Protein AF-A0A0F9QMD3-F1 (afdb_monomer_lite)

Organism: NCBI:txid412755

Secondary structure (DSSP, 8-state):
-----SSSPPPTTSBPTTSSSSBGGGTTT-HHHHHHHHHHHHHHHHHHHHHHHHHTTSS-HHHHHHHHTT--GGGSPPPPPHHHHHHHHHHTT--B-TTS-B--TT--B-TTT--B-

Sequence (117 aa):
MGIKFKGPEPGRNELCPCNSGLKFKWCHGDPGKAAACDRVAFEHMSILIAREQHKRKILSDAQFKTFMAKYKPDAVPESVTGRDVSEILDNAGLKRCACGTPIPDGVEVCIKCKRGK

Radius of gyration: 19.76 Å; chains: 1; bounding box: 38×29×52 Å

InterPro domains:
  IPR004027 SEC-C motif [PF02810] (12-29)

Structure (mmCIF, N/CA/C/O backbone):
data_AF-A0A0F9QMD3-F1
#
_entry.id   AF-A0A0F9QMD3-F1
#
loop_
_atom_site.group_PDB
_atom_site.id
_atom_site.type_symbol
_atom_site.label_atom_id
_atom_site.label_alt_id
_atom_site.label_comp_id
_atom_site.label_asym_id
_atom_site.label_entity_id
_atom_site.label_seq_id
_atom_site.pdbx_PDB_ins_code
_atom_site.Cartn_x
_atom_site.Cartn_y
_atom_site.Cartn_z
_atom_site.occupancy
_atom_site.B_iso_or_equiv
_atom_site.auth_seq_id
_atom_site.auth_comp_id
_atom_site.auth_asym_id
_atom_site.auth_atom_id
_atom_site.pdbx_PDB_model_num
ATOM 1 N N . MET A 1 1 ? 7.156 1.427 7.786 1.00 41.66 1 MET A N 1
ATOM 2 C CA . MET A 1 1 ? 7.736 0.050 7.796 1.00 41.66 1 MET A CA 1
ATOM 3 C C . MET A 1 1 ? 7.570 -0.517 6.389 1.00 41.66 1 MET A C 1
ATOM 5 O O . MET A 1 1 ? 6.446 -0.774 5.987 1.00 41.66 1 MET A O 1
ATOM 9 N N . GLY A 1 2 ? 8.647 -0.622 5.604 1.00 53.97 2 GLY A N 1
ATOM 10 C CA . GLY A 1 2 ? 8.565 -1.013 4.188 1.00 53.97 2 GLY A CA 1
ATOM 11 C C . GLY A 1 2 ? 8.259 -2.499 3.968 1.00 53.97 2 GLY A C 1
ATOM 12 O O . GLY A 1 2 ? 8.491 -3.331 4.847 1.00 53.97 2 GLY A O 1
ATOM 13 N N . ILE A 1 3 ? 7.759 -2.833 2.776 1.00 57.88 3 ILE A N 1
ATOM 14 C CA . ILE A 1 3 ? 7.577 -4.220 2.328 1.00 57.88 3 ILE A CA 1
ATOM 15 C C . ILE A 1 3 ? 8.952 -4.900 2.305 1.00 57.88 3 ILE A C 1
ATOM 17 O O . ILE A 1 3 ? 9.803 -4.564 1.484 1.00 57.88 3 ILE A O 1
ATOM 21 N N . LYS A 1 4 ? 9.177 -5.847 3.223 1.00 59.72 4 LYS A N 1
ATOM 22 C CA . LYS A 1 4 ? 10.402 -6.653 3.249 1.00 59.72 4 LYS A CA 1
ATOM 23 C C . LYS A 1 4 ? 10.321 -7.717 2.161 1.00 59.72 4 LYS A C 1
ATOM 25 O O . LYS A 1 4 ? 9.496 -8.629 2.236 1.00 59.72 4 LYS A O 1
ATOM 30 N N . PHE A 1 5 ? 11.177 -7.610 1.153 1.00 66.50 5 PHE A N 1
ATOM 31 C CA . PHE A 1 5 ? 11.292 -8.640 0.127 1.00 66.50 5 PHE A CA 1
ATOM 32 C C . PHE A 1 5 ? 11.989 -9.879 0.692 1.00 66.50 5 PHE A C 1
ATOM 34 O O . PHE A 1 5 ? 12.903 -9.780 1.507 1.00 66.50 5 PHE A O 1
ATOM 41 N N . LYS A 1 6 ? 11.551 -11.068 0.266 1.00 62.62 6 LYS A N 1
ATOM 42 C CA . LYS A 1 6 ? 12.264 -12.315 0.567 1.00 62.62 6 LYS A CA 1
ATOM 43 C C . LYS A 1 6 ? 13.548 -12.352 -0.274 1.00 62.62 6 LYS A C 1
ATOM 45 O O . LYS A 1 6 ? 13.489 -12.738 -1.437 1.00 62.62 6 LYS A O 1
ATOM 50 N N . GLY A 1 7 ? 14.674 -11.927 0.298 1.00 67.94 7 GLY A N 1
ATOM 51 C CA . GLY A 1 7 ? 15.990 -11.920 -0.355 1.00 67.94 7 GLY A CA 1
ATOM 52 C C . GLY A 1 7 ? 16.798 -10.647 -0.066 1.00 67.94 7 GLY A C 1
ATOM 53 O O . GLY A 1 7 ? 16.329 -9.803 0.698 1.00 67.94 7 GLY A O 1
ATOM 54 N N . PRO A 1 8 ? 18.005 -10.502 -0.649 1.00 71.94 8 PRO A N 1
ATOM 55 C CA . PRO A 1 8 ? 18.757 -9.253 -0.577 1.00 71.94 8 PRO A CA 1
ATOM 56 C C . PRO A 1 8 ? 17.930 -8.100 -1.159 1.00 71.94 8 PRO A C 1
ATOM 58 O O . PRO A 1 8 ? 17.214 -8.277 -2.149 1.00 71.94 8 PRO A O 1
ATOM 61 N N . GLU A 1 9 ? 18.008 -6.927 -0.528 1.00 75.56 9 GLU A N 1
ATOM 62 C CA . GLU A 1 9 ? 17.324 -5.738 -1.030 1.00 75.56 9 GLU A CA 1
ATOM 63 C C . GLU A 1 9 ? 17.863 -5.385 -2.426 1.00 75.56 9 GLU A C 1
ATOM 65 O O . GLU A 1 9 ? 19.082 -5.347 -2.617 1.00 75.56 9 GLU A O 1
ATOM 70 N N . PRO A 1 10 ? 16.984 -5.157 -3.417 1.00 85.50 10 PRO A N 1
ATOM 71 C CA . PRO A 1 10 ? 17.412 -4.815 -4.766 1.00 85.50 10 PRO A CA 1
ATOM 72 C C . PRO A 1 10 ? 18.168 -3.485 -4.763 1.00 85.50 10 PRO A C 1
ATOM 74 O O . PRO A 1 10 ? 17.813 -2.540 -4.052 1.00 85.50 10 PRO A O 1
ATOM 77 N N . GLY A 1 11 ? 19.173 -3.374 -5.628 1.00 88.56 11 GLY A N 1
ATOM 78 C CA . GLY A 1 11 ? 19.858 -2.108 -5.856 1.00 88.56 11 GLY A CA 1
ATOM 79 C C . GLY A 1 11 ? 18.887 -1.022 -6.341 1.00 88.56 11 GLY A C 1
ATOM 80 O O . GLY A 1 11 ? 17.909 -1.287 -7.040 1.00 88.56 11 GLY A O 1
ATOM 81 N N . ARG A 1 12 ? 19.174 0.251 -6.036 1.00 91.12 12 ARG A N 1
ATOM 82 C CA . ARG A 1 12 ? 18.289 1.396 -6.352 1.00 91.12 12 ARG A CA 1
ATOM 83 C C . ARG A 1 12 ? 17.835 1.458 -7.824 1.00 91.12 12 ARG A C 1
ATOM 85 O O . ARG A 1 12 ? 16.711 1.877 -8.113 1.00 91.12 12 ARG A O 1
ATOM 92 N N . ASN A 1 13 ? 18.714 1.086 -8.755 1.00 90.31 13 ASN A N 1
ATOM 93 C CA . ASN A 1 13 ? 18.448 1.097 -10.198 1.00 90.31 13 ASN A CA 1
ATOM 94 C C . ASN A 1 13 ? 18.011 -0.264 -10.763 1.00 90.31 13 ASN A C 1
ATOM 96 O O . ASN A 1 13 ? 17.711 -0.337 -11.955 1.00 90.31 13 ASN A O 1
ATOM 100 N N . GLU A 1 14 ? 17.966 -1.308 -9.940 1.00 86.75 14 GLU A N 1
ATOM 101 C CA . GLU A 1 14 ? 17.506 -2.634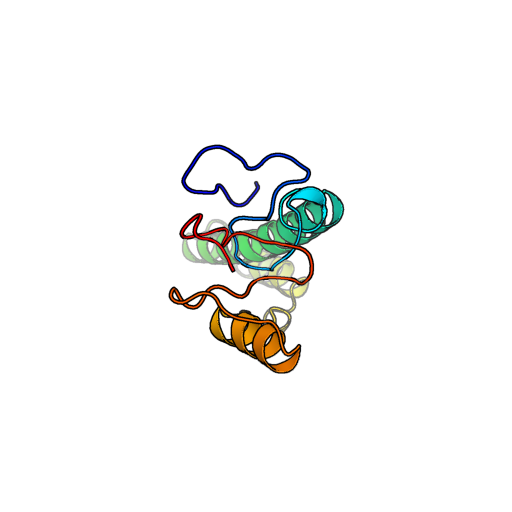 -10.339 1.00 86.75 14 GLU A CA 1
ATOM 102 C C . GLU A 1 14 ? 15.981 -2.674 -10.419 1.00 86.75 14 GLU A C 1
ATOM 104 O O . GLU A 1 14 ? 15.284 -1.814 -9.871 1.00 86.75 14 GLU A O 1
ATOM 109 N N . LEU A 1 15 ? 15.446 -3.667 -11.127 1.00 86.19 15 LEU A N 1
ATOM 110 C CA . LEU A 1 15 ? 14.004 -3.874 -11.193 1.00 86.19 15 LEU A CA 1
ATOM 111 C C . LEU A 1 15 ? 13.449 -4.250 -9.819 1.00 86.19 15 LEU A C 1
ATOM 113 O O . LEU A 1 15 ? 14.056 -5.004 -9.060 1.00 86.19 15 LEU A O 1
ATOM 117 N N . CYS A 1 16 ? 12.265 -3.732 -9.509 1.00 86.44 16 CYS A N 1
ATOM 118 C CA . CYS A 1 16 ? 11.601 -4.021 -8.257 1.00 86.44 16 CYS A CA 1
ATOM 119 C C . CYS A 1 16 ? 11.047 -5.461 -8.262 1.00 86.44 16 CYS A C 1
ATOM 121 O O . CYS A 1 16 ? 10.328 -5.840 -9.192 1.00 86.44 16 CYS A O 1
ATOM 123 N N . PRO A 1 17 ? 11.305 -6.259 -7.211 1.00 84.69 17 PRO A N 1
ATOM 124 C CA . PRO A 1 17 ? 10.863 -7.655 -7.120 1.00 84.69 17 PRO A CA 1
ATOM 125 C C . PRO A 1 17 ? 9.343 -7.840 -6.981 1.00 84.69 17 PRO A C 1
ATOM 127 O O . PRO A 1 17 ? 8.865 -8.970 -7.026 1.00 84.69 17 PRO A O 1
ATOM 130 N N . CYS A 1 18 ? 8.560 -6.763 -6.860 1.00 80.50 18 CYS A N 1
ATOM 131 C CA . CYS A 1 18 ? 7.096 -6.834 -6.862 1.00 80.50 18 CYS A CA 1
ATOM 132 C C . CYS A 1 18 ? 6.476 -7.048 -8.258 1.00 80.50 18 CYS A C 1
ATOM 134 O O . CYS A 1 18 ? 5.255 -7.068 -8.372 1.00 80.50 18 CYS A O 1
ATOM 136 N N . ASN A 1 19 ? 7.291 -7.195 -9.312 1.00 75.00 19 ASN A N 1
ATOM 137 C CA . ASN A 1 19 ? 6.861 -7.380 -10.707 1.00 75.00 19 ASN A CA 1
ATOM 138 C C . ASN A 1 19 ? 6.051 -6.215 -11.301 1.00 75.00 19 ASN A C 1
ATOM 140 O O . ASN A 1 19 ? 5.358 -6.397 -12.296 1.00 75.00 19 ASN A O 1
ATOM 144 N N . SER A 1 20 ? 6.186 -5.005 -10.757 1.00 82.25 20 SER A N 1
ATOM 145 C CA . SER A 1 20 ? 5.584 -3.795 -11.340 1.00 82.25 20 SER A CA 1
ATOM 146 C C . SER A 1 20 ? 6.216 -3.366 -12.670 1.00 82.25 20 SER A C 1
ATOM 148 O O . SER A 1 20 ? 5.744 -2.422 -13.291 1.00 82.25 20 SER A O 1
ATOM 150 N N . GLY A 1 21 ? 7.335 -3.981 -13.072 1.00 80.62 21 GLY A N 1
ATOM 151 C CA . GLY A 1 21 ? 8.144 -3.541 -14.213 1.00 80.62 21 GLY A CA 1
ATOM 152 C C . GLY A 1 21 ? 8.962 -2.267 -13.950 1.00 80.62 21 GLY A C 1
ATOM 153 O O . GLY A 1 21 ? 9.735 -1.846 -14.806 1.00 80.62 21 GLY A O 1
ATOM 154 N N . LEU A 1 22 ? 8.846 -1.661 -12.764 1.00 86.06 22 LEU A N 1
ATOM 155 C CA . LEU A 1 22 ? 9.543 -0.427 -12.403 1.00 86.06 22 LEU A CA 1
ATOM 156 C C . LEU A 1 22 ? 10.896 -0.703 -11.738 1.00 86.06 22 LEU A C 1
ATOM 158 O O . LEU A 1 22 ? 11.076 -1.709 -11.049 1.00 86.06 22 LEU A O 1
ATOM 162 N N . LYS A 1 23 ? 11.837 0.242 -11.864 1.00 88.56 23 LYS A N 1
ATOM 163 C CA . LYS A 1 23 ? 13.054 0.256 -11.031 1.00 88.56 23 LYS A CA 1
ATOM 164 C C . LYS A 1 23 ? 12.689 0.470 -9.562 1.00 88.56 23 LYS A C 1
ATOM 166 O O . LYS A 1 23 ? 11.727 1.180 -9.267 1.00 88.56 23 LYS A O 1
ATOM 171 N N . PHE A 1 24 ? 13.486 -0.077 -8.646 1.00 89.88 24 PHE A N 1
ATOM 172 C CA . PHE A 1 24 ? 13.231 -0.019 -7.207 1.00 89.88 24 PHE A CA 1
ATOM 173 C C . PHE A 1 24 ? 12.987 1.411 -6.711 1.00 89.88 24 PHE A C 1
ATOM 175 O O . PHE A 1 24 ? 11.979 1.656 -6.051 1.00 89.88 24 PHE A O 1
ATOM 182 N N . LYS A 1 25 ? 13.814 2.375 -7.135 1.00 91.25 25 LYS A N 1
ATOM 183 C CA . LYS A 1 25 ? 13.669 3.804 -6.790 1.00 91.25 25 LYS A CA 1
ATOM 184 C C . LYS A 1 25 ? 12.351 4.467 -7.193 1.00 91.25 25 LYS A C 1
ATOM 186 O O . LYS A 1 25 ? 12.035 5.515 -6.657 1.00 91.25 25 LYS A O 1
ATOM 191 N N . TRP A 1 26 ? 11.634 3.897 -8.159 1.00 91.62 26 TRP A N 1
ATOM 192 C CA . TRP A 1 26 ? 10.341 4.395 -8.638 1.00 91.62 26 TRP A CA 1
ATOM 193 C C . TRP A 1 26 ? 9.174 3.552 -8.116 1.00 91.62 26 TRP A C 1
ATOM 195 O O . TRP A 1 26 ? 8.030 3.739 -8.527 1.00 91.62 26 TRP A O 1
ATOM 205 N N . CYS A 1 27 ? 9.453 2.580 -7.251 1.00 90.62 27 CYS A N 1
ATOM 206 C CA . CYS A 1 27 ? 8.485 1.640 -6.714 1.00 90.62 27 CYS A CA 1
ATOM 207 C C . CYS A 1 27 ? 8.611 1.611 -5.186 1.00 90.62 27 CYS A C 1
ATOM 209 O O . CYS A 1 27 ? 8.366 2.624 -4.544 1.00 90.62 27 CYS A O 1
ATOM 211 N N . HIS A 1 28 ? 9.011 0.488 -4.597 1.00 88.94 28 HIS A N 1
ATOM 212 C CA . HIS A 1 28 ? 9.115 0.336 -3.144 1.00 88.94 28 HIS A CA 1
ATOM 213 C C . HIS A 1 28 ? 10.288 1.094 -2.503 1.00 88.94 28 HIS A C 1
ATOM 215 O O . HIS A 1 28 ? 10.313 1.246 -1.287 1.00 88.94 28 HIS A O 1
ATOM 221 N N . GLY A 1 29 ? 11.240 1.575 -3.303 1.00 89.38 29 GLY A N 1
ATOM 222 C CA . GLY A 1 29 ? 12.320 2.461 -2.867 1.00 89.38 29 GLY A CA 1
ATOM 223 C C . GLY A 1 29 ? 12.003 3.950 -3.029 1.00 89.38 29 GLY A C 1
ATOM 224 O O . GLY A 1 29 ? 12.906 4.770 -2.881 1.00 89.38 29 GLY A O 1
ATOM 225 N N . ASP A 1 30 ? 10.767 4.307 -3.392 1.00 92.94 30 ASP A N 1
ATOM 226 C CA . ASP A 1 30 ? 10.320 5.697 -3.488 1.00 92.94 30 ASP A CA 1
ATOM 227 C C . ASP A 1 30 ? 9.868 6.205 -2.100 1.00 92.94 30 ASP A C 1
ATOM 229 O O . ASP A 1 30 ? 8.925 5.651 -1.523 1.00 92.94 30 ASP A O 1
ATOM 233 N N . PRO A 1 31 ? 10.506 7.253 -1.545 1.00 90.56 31 PRO A N 1
ATOM 234 C CA . PRO A 1 31 ? 10.189 7.739 -0.203 1.00 90.56 31 PRO A CA 1
ATOM 235 C C . PRO A 1 31 ? 8.806 8.397 -0.110 1.00 90.56 31 PRO A C 1
ATOM 237 O O . PRO A 1 31 ? 8.163 8.313 0.935 1.00 90.56 31 PRO A O 1
ATOM 240 N N . GLY A 1 32 ? 8.315 9.017 -1.188 1.00 91.12 32 GLY A N 1
ATOM 241 C CA . GLY A 1 32 ? 6.982 9.617 -1.222 1.00 91.12 32 GLY A CA 1
ATOM 242 C C . GLY A 1 32 ? 5.891 8.550 -1.175 1.00 91.12 32 GLY A C 1
ATOM 243 O O . GLY A 1 32 ? 4.935 8.667 -0.406 1.00 91.12 32 GLY A O 1
ATOM 244 N N . LYS A 1 33 ? 6.067 7.458 -1.931 1.00 90.06 33 LYS A N 1
ATOM 245 C CA . LYS A 1 33 ? 5.165 6.295 -1.875 1.00 90.06 33 LYS A CA 1
ATOM 246 C C . LYS A 1 33 ? 5.226 5.605 -0.517 1.00 90.06 33 LYS A C 1
ATOM 248 O O . LYS A 1 33 ? 4.178 5.269 0.026 1.00 90.06 33 LYS A O 1
ATOM 253 N N . ALA A 1 34 ? 6.420 5.446 0.056 1.00 87.06 34 ALA A N 1
ATOM 254 C CA . ALA A 1 34 ? 6.582 4.876 1.391 1.00 87.06 34 ALA A CA 1
ATOM 255 C C . ALA A 1 34 ? 5.818 5.687 2.452 1.00 87.06 34 ALA A C 1
ATOM 257 O O . ALA A 1 34 ? 5.045 5.112 3.216 1.00 87.06 34 ALA A O 1
ATOM 258 N N . ALA A 1 35 ? 5.947 7.018 2.437 1.00 86.19 35 ALA A N 1
ATOM 259 C CA . ALA A 1 35 ? 5.213 7.898 3.346 1.00 86.19 35 ALA A CA 1
ATOM 260 C C . ALA A 1 35 ? 3.687 7.802 3.155 1.00 86.19 35 ALA A C 1
ATOM 262 O O . ALA A 1 35 ? 2.934 7.768 4.131 1.00 86.19 35 ALA A O 1
ATOM 263 N N . ALA A 1 36 ? 3.216 7.711 1.907 1.00 87.81 36 ALA A N 1
ATOM 264 C CA . ALA A 1 36 ? 1.798 7.520 1.615 1.00 87.81 36 ALA A CA 1
ATOM 265 C C . ALA A 1 36 ? 1.271 6.178 2.160 1.00 87.81 36 ALA A C 1
ATOM 267 O O . ALA A 1 36 ? 0.206 6.150 2.781 1.00 87.81 36 ALA A O 1
ATOM 268 N N . CYS A 1 37 ? 2.021 5.086 1.979 1.00 87.06 37 CYS A N 1
ATOM 269 C CA . CYS A 1 37 ? 1.682 3.774 2.531 1.00 87.06 37 CYS A CA 1
ATOM 270 C C . CYS A 1 37 ? 1.671 3.779 4.064 1.00 87.06 37 CYS A C 1
ATOM 272 O O . CYS A 1 37 ? 0.728 3.258 4.657 1.00 87.06 37 CYS A O 1
ATOM 274 N N . ASP A 1 38 ? 2.670 4.392 4.706 1.00 85.94 38 ASP A N 1
ATOM 275 C CA . ASP A 1 38 ? 2.749 4.480 6.168 1.00 85.94 38 ASP A CA 1
ATOM 276 C C . ASP A 1 38 ? 1.543 5.239 6.751 1.00 85.94 38 ASP A C 1
ATOM 278 O O . ASP A 1 38 ? 0.982 4.809 7.760 1.00 85.94 38 ASP A O 1
ATOM 282 N N . ARG A 1 39 ? 1.066 6.303 6.085 1.00 87.06 39 ARG A N 1
ATOM 283 C CA . ARG A 1 39 ? -0.159 7.019 6.487 1.00 87.06 39 ARG A CA 1
ATOM 284 C C . ARG A 1 39 ? -1.392 6.114 6.450 1.00 87.06 39 ARG A C 1
ATOM 286 O O . ARG A 1 39 ? -2.140 6.072 7.424 1.00 87.06 39 ARG A O 1
ATOM 293 N N . VAL A 1 40 ? -1.599 5.392 5.346 1.00 86.38 40 VAL A N 1
ATOM 294 C CA . VAL A 1 40 ? -2.746 4.478 5.186 1.00 86.38 40 VAL A CA 1
ATOM 295 C C . VAL A 1 40 ? -2.679 3.340 6.206 1.00 86.38 40 VAL A C 1
ATOM 297 O O . VAL A 1 40 ? -3.683 3.017 6.839 1.00 86.38 40 VAL A O 1
ATOM 300 N N . ALA A 1 41 ? -1.493 2.760 6.413 1.00 86.94 41 ALA A N 1
ATOM 301 C CA . ALA A 1 41 ? -1.283 1.698 7.389 1.00 86.94 41 ALA A CA 1
ATOM 302 C C . ALA A 1 41 ? -1.567 2.176 8.818 1.00 86.94 41 ALA A C 1
ATOM 304 O O . ALA A 1 41 ? -2.262 1.487 9.563 1.00 86.94 41 ALA A O 1
ATOM 305 N N . PHE A 1 42 ? -1.075 3.360 9.191 1.00 88.31 42 PHE A N 1
ATOM 306 C CA . PHE A 1 42 ? -1.330 3.950 10.503 1.00 88.31 42 PHE A CA 1
ATOM 307 C C . PHE A 1 42 ? -2.822 4.204 10.730 1.00 88.31 42 PHE A C 1
ATOM 309 O O . PHE A 1 42 ? -3.355 3.837 11.777 1.00 88.31 42 PHE A O 1
ATOM 316 N N . GLU A 1 43 ? -3.506 4.791 9.749 1.00 86.62 43 GLU A N 1
ATOM 317 C CA . GLU A 1 43 ? -4.939 5.074 9.820 1.00 86.62 43 GLU A CA 1
ATOM 318 C C . GLU A 1 43 ? -5.753 3.787 10.000 1.00 86.62 43 GLU A C 1
ATOM 320 O O . GLU A 1 43 ? -6.516 3.660 10.961 1.00 86.62 43 GLU A O 1
ATOM 325 N N . HIS A 1 44 ? -5.523 2.792 9.140 1.00 87.75 44 HIS A N 1
ATOM 326 C CA . HIS A 1 44 ? -6.217 1.510 9.211 1.00 87.75 44 HIS A CA 1
ATOM 327 C C . HIS A 1 44 ? -5.938 0.778 10.529 1.00 87.75 44 HIS A C 1
ATOM 329 O O . HIS A 1 44 ? -6.861 0.300 11.191 1.00 87.75 44 HIS A O 1
ATOM 335 N N . MET A 1 45 ? -4.674 0.735 10.954 1.00 90.56 45 MET A N 1
ATOM 336 C CA . MET A 1 45 ? -4.285 0.098 12.209 1.00 90.56 45 MET A CA 1
ATOM 337 C C . MET A 1 45 ? -4.919 0.794 13.416 1.00 90.56 45 MET A C 1
ATOM 339 O O . MET A 1 45 ? -5.403 0.123 14.322 1.00 90.56 45 MET A O 1
ATOM 343 N N . SER A 1 46 ? -4.986 2.127 13.414 1.00 91.00 46 SER A N 1
ATOM 344 C CA . SER A 1 46 ? -5.616 2.893 14.496 1.00 91.00 46 SER A CA 1
ATOM 345 C C . SER A 1 46 ? -7.099 2.540 14.651 1.00 91.00 46 SER A C 1
ATOM 347 O O . SER A 1 46 ? -7.582 2.389 15.772 1.00 91.00 46 SER A O 1
ATOM 349 N N . ILE A 1 47 ? -7.810 2.324 13.538 1.00 90.12 47 ILE A N 1
ATOM 350 C CA . ILE A 1 47 ? -9.207 1.859 13.547 1.00 90.12 47 ILE A CA 1
ATOM 351 C C . ILE A 1 47 ? -9.315 0.454 14.153 1.00 90.12 47 ILE A C 1
ATOM 353 O O . ILE A 1 47 ? -10.172 0.211 15.007 1.00 90.12 47 ILE A O 1
ATOM 357 N N . LEU A 1 48 ? -8.456 -0.478 13.727 1.00 92.50 48 LEU A N 1
ATOM 358 C CA . LEU A 1 48 ? -8.450 -1.850 14.248 1.00 92.50 48 LEU A CA 1
ATOM 359 C C . LEU A 1 48 ? -8.149 -1.883 15.753 1.00 92.50 48 LEU A C 1
ATOM 361 O O . LEU A 1 48 ? -8.845 -2.569 16.503 1.00 92.50 48 LEU A O 1
ATOM 365 N N . ILE A 1 49 ? -7.168 -1.097 16.199 1.00 94.38 49 ILE A N 1
ATOM 366 C CA . ILE A 1 49 ? -6.802 -0.969 17.612 1.00 94.38 49 ILE A CA 1
ATOM 367 C C . ILE A 1 49 ? -7.961 -0.383 18.417 1.00 94.38 49 ILE A C 1
ATOM 369 O O . ILE A 1 49 ? -8.315 -0.950 19.447 1.00 94.38 49 ILE A O 1
ATOM 373 N N . ALA A 1 50 ? -8.594 0.700 17.958 1.00 94.06 50 ALA A N 1
ATOM 374 C CA . ALA A 1 50 ? -9.714 1.308 18.676 1.00 94.06 50 ALA A CA 1
ATOM 375 C C . ALA A 1 50 ? -10.901 0.342 18.824 1.00 94.06 50 ALA A C 1
ATOM 377 O O . ALA A 1 50 ? -11.516 0.273 19.889 1.00 94.06 50 ALA A O 1
ATOM 378 N N . ARG A 1 51 ? -11.192 -0.458 17.786 1.00 93.81 51 ARG A N 1
ATOM 379 C CA . ARG A 1 51 ? -12.201 -1.530 17.850 1.00 93.81 51 ARG A CA 1
ATOM 380 C C . ARG A 1 51 ? -11.847 -2.574 18.908 1.00 93.81 51 ARG A C 1
ATOM 382 O O . ARG A 1 51 ? -12.715 -2.990 19.671 1.00 93.81 51 ARG A O 1
ATOM 389 N N . GLU A 1 52 ? -10.586 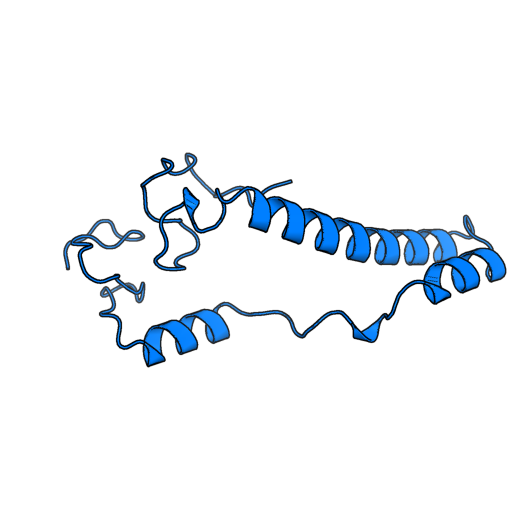-2.992 18.974 1.00 97.62 52 GLU A N 1
ATOM 390 C CA . GLU A 1 52 ? -10.125 -3.967 19.967 1.00 97.62 52 GLU A CA 1
ATOM 391 C C . GLU A 1 52 ? -10.132 -3.391 21.394 1.00 97.62 52 GLU A C 1
ATOM 393 O O . GLU A 1 52 ? -10.561 -4.056 22.336 1.00 97.62 52 GLU A O 1
ATOM 398 N N . GLN A 1 53 ? -9.745 -2.125 21.562 1.00 97.44 53 GLN A N 1
ATOM 399 C CA . GLN A 1 53 ? -9.819 -1.410 22.838 1.00 97.44 53 GLN A CA 1
ATOM 400 C C . GLN A 1 53 ? -11.261 -1.268 23.336 1.00 97.44 53 GLN A C 1
ATOM 402 O O . GLN A 1 53 ? -11.513 -1.425 24.530 1.00 97.44 53 GLN A O 1
ATOM 407 N N . HIS A 1 54 ? -12.215 -1.009 22.438 1.00 96.75 54 HIS A N 1
ATOM 408 C CA . HIS A 1 54 ? -13.637 -0.946 22.778 1.00 96.75 54 HIS A CA 1
ATOM 409 C C . HIS A 1 54 ? -14.185 -2.309 23.222 1.00 96.75 54 HIS A C 1
ATOM 411 O O . HIS A 1 54 ? -14.833 -2.400 24.266 1.00 96.75 54 HIS A O 1
ATOM 417 N N . LYS A 1 55 ? -13.842 -3.395 22.509 1.00 97.06 55 LYS A N 1
ATOM 418 C CA . LYS A 1 55 ? -14.188 -4.773 22.914 1.00 97.06 55 LYS A CA 1
ATOM 419 C C . LYS A 1 55 ? -13.676 -5.114 24.312 1.00 97.06 55 LYS A C 1
ATOM 421 O O . LYS A 1 55 ? -14.398 -5.716 25.100 1.00 97.06 55 LYS A O 1
ATOM 426 N N . ARG A 1 56 ? -12.450 -4.689 24.630 1.00 97.56 56 ARG A N 1
ATOM 427 C CA . ARG A 1 56 ? -11.800 -4.903 25.934 1.00 97.56 56 ARG A CA 1
ATOM 428 C C . ARG A 1 56 ? -12.221 -3.905 27.011 1.00 97.56 56 ARG A C 1
ATOM 430 O O . ARG A 1 56 ? -11.663 -3.944 28.102 1.00 97.56 56 ARG A O 1
ATOM 437 N N . LYS A 1 57 ? -13.174 -3.012 26.717 1.00 96.69 57 LYS A N 1
ATOM 438 C CA . LYS A 1 57 ? -13.659 -1.969 27.635 1.00 96.69 57 LYS A CA 1
ATOM 439 C C . LYS A 1 57 ? -12.557 -1.020 28.134 1.00 96.69 57 LYS A C 1
ATOM 441 O O . LYS A 1 57 ? -12.692 -0.421 29.192 1.00 96.69 57 LYS A O 1
ATOM 446 N N . ILE A 1 58 ? -11.488 -0.857 27.348 1.00 97.62 58 ILE A N 1
ATOM 447 C CA . ILE A 1 58 ? -10.435 0.145 27.581 1.00 97.62 58 ILE A CA 1
ATOM 448 C C . ILE A 1 58 ? -10.945 1.531 27.171 1.00 97.62 58 ILE A C 1
ATOM 450 O O . ILE A 1 58 ? -10.737 2.508 27.882 1.00 97.62 58 ILE A O 1
ATOM 454 N N . LEU A 1 59 ? -11.635 1.611 26.028 1.00 95.06 59 LEU A N 1
ATOM 455 C CA . LEU A 1 59 ? -12.377 2.802 25.620 1.00 95.06 59 LEU A CA 1
ATOM 456 C C . LEU A 1 59 ? -13.847 2.647 25.997 1.00 95.06 59 LEU A C 1
ATOM 458 O O . LEU A 1 59 ? -14.454 1.606 25.733 1.00 95.06 59 LEU A O 1
ATOM 462 N N . SER A 1 60 ? -14.430 3.711 26.548 1.00 97.31 60 SER A N 1
ATOM 463 C CA . SER A 1 60 ? -15.883 3.806 26.702 1.00 97.31 60 SER A CA 1
ATOM 464 C C . SER A 1 60 ? -16.577 3.956 25.344 1.00 97.31 60 SER A C 1
ATOM 466 O O . SER A 1 60 ? -15.977 4.420 24.369 1.00 97.31 60 SER A O 1
ATOM 468 N N . ASP A 1 61 ? -17.869 3.631 25.287 1.00 96.06 61 ASP A N 1
ATOM 469 C CA . ASP A 1 61 ? -18.687 3.763 24.074 1.00 96.06 61 ASP A CA 1
ATOM 470 C C . ASP A 1 61 ? -18.661 5.195 23.510 1.00 96.06 61 ASP A C 1
ATOM 472 O O . ASP A 1 61 ? -18.564 5.392 22.298 1.00 96.06 61 ASP A O 1
ATOM 476 N N . ALA A 1 62 ? -18.678 6.209 24.382 1.00 95.88 62 ALA A N 1
ATOM 477 C CA . ALA A 1 62 ? -18.616 7.614 23.984 1.00 95.88 62 ALA A CA 1
ATOM 478 C C . ALA A 1 62 ? -17.254 7.991 23.373 1.00 95.88 62 ALA A C 1
ATOM 480 O O . ALA A 1 62 ? -17.202 8.666 22.339 1.00 95.88 62 ALA A O 1
ATOM 481 N N . GLN A 1 63 ? -16.150 7.525 23.970 1.00 95.00 63 GLN A N 1
ATOM 482 C CA . GLN A 1 63 ? -14.800 7.750 23.439 1.00 95.00 63 GLN A CA 1
ATOM 483 C C . GLN A 1 63 ? -14.611 7.039 22.098 1.00 95.00 63 GLN A C 1
ATOM 485 O O . GLN A 1 63 ? -14.099 7.638 21.153 1.00 95.00 63 GLN A O 1
ATOM 490 N N . PHE A 1 64 ? -15.087 5.797 21.989 1.00 94.50 64 PHE A N 1
ATOM 491 C CA . PHE A 1 64 ? -15.041 5.034 20.748 1.00 94.50 64 PHE A CA 1
ATOM 492 C C . PHE A 1 64 ? -15.850 5.715 19.637 1.00 94.50 64 PHE A C 1
ATOM 494 O O . PHE A 1 64 ? -15.327 5.923 18.544 1.00 94.50 64 PHE A O 1
ATOM 501 N N . LYS A 1 65 ? -17.086 6.152 19.918 1.00 93.31 65 LYS A N 1
ATOM 502 C CA . LYS A 1 65 ? -17.923 6.879 18.949 1.00 93.31 65 LYS A CA 1
ATOM 503 C C . LYS A 1 65 ? -17.269 8.183 18.489 1.00 93.31 65 LYS A C 1
ATOM 505 O O . LYS A 1 65 ? -17.274 8.481 17.299 1.00 93.31 65 LYS A O 1
ATOM 510 N N . THR A 1 66 ? -16.670 8.933 19.413 1.00 93.12 66 THR A N 1
ATOM 511 C CA . THR A 1 66 ? -15.954 10.183 19.105 1.00 93.12 66 THR A CA 1
ATOM 512 C C . THR A 1 66 ? -14.735 9.934 18.221 1.00 93.12 66 THR A C 1
ATOM 514 O O . THR A 1 66 ? -14.501 10.675 17.269 1.00 93.12 66 THR A O 1
ATOM 517 N N . PHE A 1 67 ? -13.967 8.881 18.511 1.00 91.44 67 PHE A N 1
ATOM 518 C CA . PHE A 1 67 ? -12.838 8.477 17.681 1.00 91.44 67 PHE A CA 1
ATOM 519 C C . PHE A 1 67 ? -13.316 8.088 16.280 1.00 91.44 67 PHE A C 1
ATOM 521 O O . PHE A 1 67 ? -12.862 8.668 15.298 1.00 91.44 67 PHE A O 1
ATOM 528 N N . MET A 1 68 ? -14.293 7.182 16.191 1.00 89.19 68 MET A N 1
ATOM 529 C CA . MET A 1 68 ? -14.821 6.675 14.924 1.00 89.19 68 MET A CA 1
ATOM 530 C C . MET A 1 68 ? -15.486 7.755 14.066 1.00 89.19 68 MET A C 1
ATOM 532 O O . MET A 1 68 ? -15.419 7.653 12.850 1.00 89.19 68 MET A O 1
ATOM 536 N N . ALA A 1 69 ? -16.055 8.814 14.652 1.00 89.44 69 ALA A N 1
ATOM 537 C CA . ALA A 1 69 ? -16.640 9.926 13.896 1.00 89.44 69 ALA A CA 1
ATOM 538 C C . ALA A 1 69 ? -15.625 10.671 13.008 1.00 89.44 69 ALA A C 1
ATOM 540 O O . ALA A 1 69 ? -16.015 11.303 12.027 1.00 89.44 69 ALA A O 1
ATOM 541 N N . LYS A 1 70 ? -14.326 10.599 13.331 1.00 83.00 70 LYS A N 1
ATOM 542 C CA . LYS A 1 70 ? -13.257 11.173 12.500 1.00 83.00 70 LYS A CA 1
ATOM 543 C C . LYS A 1 70 ? -12.893 10.291 11.305 1.00 83.00 70 LYS A C 1
ATOM 545 O O . LYS A 1 70 ? -12.284 10.790 10.364 1.00 83.00 70 LYS A O 1
ATOM 550 N N . TYR A 1 71 ? -13.258 9.010 11.334 1.00 78.12 71 TYR A N 1
ATOM 551 C CA . TYR A 1 71 ? -12.913 8.046 10.296 1.00 78.12 71 TYR A CA 1
ATOM 552 C C . TYR A 1 71 ? -14.117 7.781 9.401 1.00 78.12 71 TYR A C 1
ATOM 554 O O . TYR A 1 71 ? -15.228 7.552 9.870 1.00 78.12 71 TYR A O 1
ATOM 562 N 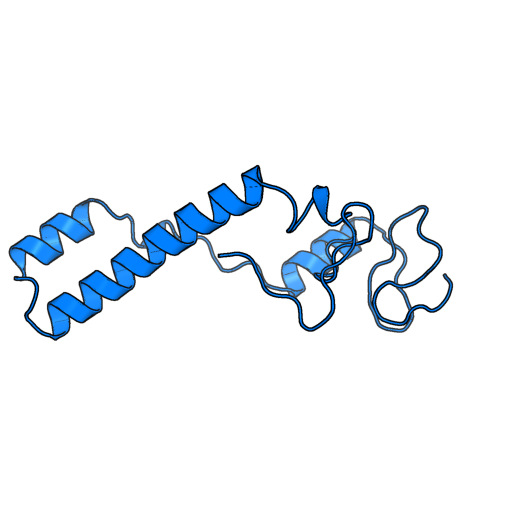N . LYS A 1 72 ? -13.884 7.768 8.090 1.00 69.50 72 LYS A N 1
ATOM 563 C CA . LYS A 1 72 ? -14.866 7.299 7.113 1.00 69.50 72 LYS A CA 1
ATOM 564 C C . LYS A 1 72 ? -14.577 5.817 6.847 1.00 69.50 72 LYS A C 1
ATOM 566 O O . LYS A 1 72 ? -13.633 5.535 6.114 1.00 69.50 72 LYS A O 1
ATOM 571 N N . PRO A 1 73 ? -15.311 4.866 7.455 1.00 58.09 73 PRO A N 1
ATOM 572 C CA . PRO A 1 73 ? -15.011 3.437 7.319 1.00 58.09 73 PRO A CA 1
ATOM 573 C C . PRO A 1 73 ? -15.085 2.944 5.867 1.00 58.09 73 PRO A C 1
ATOM 575 O O . PRO A 1 73 ? -14.323 2.055 5.500 1.00 58.09 73 PRO A O 1
ATOM 578 N N . ASP A 1 74 ? -15.913 3.580 5.037 1.00 56.09 74 ASP A N 1
ATOM 579 C CA . ASP A 1 74 ? -16.100 3.228 3.622 1.00 56.09 74 ASP A CA 1
ATOM 580 C C . ASP A 1 74 ? -15.066 3.887 2.692 1.00 56.09 74 ASP A C 1
ATOM 582 O O . ASP A 1 74 ? -15.123 3.735 1.477 1.00 56.09 74 ASP A O 1
ATOM 586 N N . ALA A 1 75 ? -14.112 4.648 3.243 1.00 59.44 75 ALA A N 1
ATOM 587 C CA . ALA A 1 75 ? -13.069 5.303 2.456 1.00 59.44 75 ALA A CA 1
ATOM 588 C C . ALA A 1 75 ? -11.887 4.383 2.123 1.00 59.44 75 ALA A C 1
ATOM 590 O O . ALA A 1 75 ? -10.972 4.825 1.431 1.00 59.44 75 ALA A O 1
ATOM 591 N N . VAL A 1 76 ? -11.867 3.139 2.618 1.00 57.31 76 VAL A N 1
ATOM 592 C CA . VAL A 1 76 ? -10.855 2.162 2.205 1.00 57.31 76 VAL A CA 1
ATOM 593 C C . VAL A 1 76 ? -11.277 1.629 0.832 1.00 57.31 76 VAL A C 1
ATOM 595 O O . VAL A 1 76 ? -12.261 0.893 0.768 1.00 57.31 76 VAL A O 1
ATOM 598 N N . PRO A 1 77 ? -10.594 2.003 -0.268 1.00 64.25 77 PRO A N 1
ATOM 599 C CA . PRO A 1 77 ? -10.916 1.464 -1.582 1.00 64.25 77 PRO A CA 1
ATOM 600 C C . PRO A 1 77 ? -10.729 -0.057 -1.592 1.00 64.25 77 PRO A C 1
ATOM 602 O O . PRO A 1 77 ? -9.962 -0.600 -0.788 1.00 64.25 77 PRO A O 1
ATOM 605 N N . GLU A 1 78 ? -11.415 -0.735 -2.514 1.00 71.62 78 GLU A N 1
ATOM 606 C CA . GLU A 1 78 ? -11.216 -2.167 -2.739 1.00 71.62 78 GLU A CA 1
ATOM 607 C C . GLU A 1 78 ? -9.725 -2.488 -2.888 1.00 71.62 78 GLU A C 1
ATOM 609 O O . GLU A 1 78 ? -8.938 -1.717 -3.450 1.00 71.62 78 GLU A O 1
ATOM 614 N N . SER A 1 79 ? -9.312 -3.625 -2.329 1.00 75.81 79 SER A N 1
ATOM 615 C CA . SER A 1 79 ? -7.912 -4.025 -2.356 1.00 75.81 79 SER A CA 1
ATOM 616 C C . SER A 1 79 ? -7.462 -4.263 -3.794 1.00 75.81 79 SER A C 1
ATOM 618 O O . SER A 1 79 ? -8.005 -5.141 -4.459 1.00 75.81 79 SER A O 1
ATOM 620 N N . VAL A 1 80 ? -6.418 -3.558 -4.235 1.00 77.88 80 VAL A N 1
ATOM 621 C CA . VAL A 1 80 ? -5.749 -3.862 -5.506 1.00 77.88 80 VAL A CA 1
ATOM 622 C C . VAL A 1 80 ? -5.085 -5.232 -5.398 1.00 77.88 80 VAL A C 1
ATOM 624 O O . V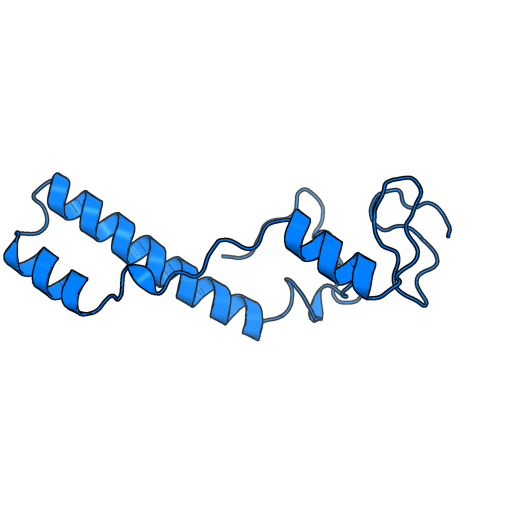AL A 1 80 ? -4.213 -5.458 -4.553 1.00 77.88 80 VAL A O 1
ATOM 627 N N . THR A 1 81 ? -5.492 -6.152 -6.260 1.00 82.38 81 THR A N 1
ATOM 628 C CA . THR A 1 81 ? -4.987 -7.519 -6.326 1.00 82.38 81 THR A CA 1
ATOM 629 C C . THR A 1 81 ? -3.866 -7.655 -7.357 1.00 82.38 81 THR A C 1
ATOM 631 O O . THR A 1 81 ? -3.669 -6.821 -8.242 1.00 82.38 81 THR A O 1
ATOM 634 N N . GLY A 1 82 ? -3.126 -8.766 -7.293 1.00 78.75 82 GLY A N 1
ATOM 635 C CA . GLY A 1 82 ? -2.130 -9.089 -8.321 1.00 78.75 82 GLY A CA 1
ATOM 636 C C . GLY A 1 82 ? -2.736 -9.311 -9.714 1.00 78.75 82 GLY A C 1
ATOM 637 O O . GLY A 1 82 ? -2.027 -9.158 -10.711 1.00 78.75 82 GLY A O 1
ATOM 638 N N . ARG A 1 83 ? -4.033 -9.646 -9.794 1.00 82.81 83 ARG A N 1
ATOM 639 C CA . ARG A 1 83 ? -4.763 -9.779 -11.059 1.00 82.81 83 ARG A CA 1
ATOM 640 C C . ARG A 1 83 ? -4.964 -8.413 -11.705 1.00 82.81 83 ARG A C 1
ATOM 642 O O . ARG A 1 83 ? -4.605 -8.269 -12.866 1.00 82.81 83 ARG A O 1
ATOM 649 N N . ASP A 1 84 ? -5.411 -7.428 -10.931 1.00 84.12 84 ASP A N 1
ATOM 650 C CA . ASP A 1 84 ? -5.639 -6.060 -11.415 1.00 84.12 84 ASP A CA 1
ATOM 651 C C . ASP A 1 84 ? -4.345 -5.463 -11.978 1.00 84.12 84 ASP A C 1
ATOM 653 O O . ASP A 1 84 ? -4.313 -4.914 -13.076 1.00 84.12 84 ASP A O 1
ATOM 657 N N . VAL A 1 85 ? -3.228 -5.661 -11.266 1.00 82.31 85 VAL A N 1
ATOM 658 C CA . VAL A 1 85 ? -1.905 -5.233 -11.743 1.00 82.31 85 VAL A CA 1
ATOM 659 C C . VAL A 1 85 ? -1.509 -5.967 -13.026 1.00 82.31 85 VAL A C 1
ATOM 661 O O . VAL A 1 85 ? -0.966 -5.351 -13.939 1.00 82.31 85 VAL A O 1
ATOM 664 N N . SER A 1 86 ? -1.763 -7.275 -13.116 1.00 80.69 86 SER A N 1
ATOM 665 C CA . SER A 1 86 ? -1.405 -8.062 -14.302 1.00 80.69 86 SER A CA 1
ATOM 666 C C . SER A 1 86 ? -2.191 -7.630 -15.536 1.00 80.69 86 SER A C 1
ATOM 668 O O . SER A 1 86 ? -1.586 -7.488 -16.592 1.00 80.69 86 SER A O 1
ATOM 670 N N . GLU A 1 87 ? -3.489 -7.370 -15.386 1.00 85.69 87 GLU A N 1
ATOM 671 C CA . GLU A 1 87 ? -4.374 -6.918 -16.460 1.00 85.69 87 GLU A CA 1
ATOM 672 C C . GLU A 1 87 ? -3.963 -5.542 -16.998 1.00 85.69 87 GLU A C 1
ATOM 674 O O . GLU A 1 87 ? -3.883 -5.346 -18.209 1.00 85.69 87 GLU A O 1
ATOM 679 N N . ILE A 1 88 ? -3.594 -4.606 -16.114 1.00 86.50 88 ILE A N 1
ATOM 680 C CA . ILE A 1 88 ? -3.049 -3.300 -16.519 1.00 86.50 88 ILE A CA 1
ATOM 681 C C . ILE A 1 88 ? -1.786 -3.476 -17.374 1.00 86.50 88 ILE A C 1
ATOM 683 O O . ILE A 1 88 ? -1.622 -2.805 -18.393 1.00 86.50 88 ILE A O 1
ATOM 687 N N . LEU A 1 89 ? -0.889 -4.379 -16.967 1.00 83.62 89 LEU A N 1
ATOM 688 C CA . LEU A 1 89 ? 0.359 -4.637 -17.687 1.00 83.62 89 LEU A CA 1
ATOM 689 C C . LEU A 1 89 ? 0.133 -5.387 -19.012 1.00 83.62 89 LEU A C 1
ATOM 691 O O . LEU A 1 89 ? 0.874 -5.145 -19.964 1.00 83.62 89 LEU A O 1
ATOM 695 N N . ASP A 1 90 ? -0.883 -6.251 -19.093 1.00 82.88 90 ASP A N 1
ATOM 696 C CA . ASP A 1 90 ? -1.306 -6.907 -20.340 1.00 82.88 90 ASP A CA 1
ATOM 697 C C . ASP A 1 90 ? -1.868 -5.905 -21.342 1.00 82.88 90 ASP A C 1
ATOM 699 O O . ASP A 1 90 ? -1.454 -5.888 -22.501 1.00 82.88 90 ASP A O 1
ATOM 703 N N . ASN A 1 91 ? -2.745 -5.014 -20.880 1.00 87.31 91 ASN A N 1
ATOM 704 C CA . ASN A 1 91 ? -3.327 -3.960 -21.707 1.00 87.31 91 ASN A CA 1
ATOM 705 C C . ASN A 1 91 ? -2.270 -2.962 -22.211 1.00 87.31 91 ASN A C 1
ATOM 707 O O . ASN A 1 91 ? -2.459 -2.336 -23.251 1.00 87.31 91 ASN A O 1
ATOM 711 N N . ALA A 1 92 ? -1.135 -2.843 -21.515 1.00 84.62 92 ALA A N 1
ATOM 712 C CA . ALA A 1 92 ? 0.016 -2.062 -21.963 1.00 84.62 92 ALA A CA 1
ATOM 713 C C . ALA A 1 92 ? 0.856 -2.756 -23.060 1.00 84.62 92 ALA A C 1
ATOM 715 O O . ALA A 1 92 ? 1.807 -2.155 -23.558 1.00 84.62 92 ALA A O 1
ATOM 716 N N . GLY A 1 93 ? 0.541 -4.002 -23.439 1.00 82.06 93 GLY A N 1
ATOM 717 C CA . GLY A 1 93 ? 1.194 -4.716 -24.543 1.00 82.06 93 GLY A CA 1
ATOM 718 C C . GLY A 1 93 ? 2.613 -5.217 -24.244 1.00 82.06 93 GLY A C 1
ATOM 719 O O . GLY A 1 93 ? 3.392 -5.459 -25.168 1.00 82.06 93 GLY A O 1
ATOM 720 N N . LEU A 1 94 ? 2.980 -5.371 -22.968 1.00 81.38 94 LEU A N 1
ATOM 721 C CA . LEU A 1 94 ? 4.322 -5.807 -22.576 1.00 81.38 94 LEU A CA 1
ATOM 722 C C . LEU A 1 94 ? 4.578 -7.278 -22.943 1.00 81.38 94 LEU A C 1
ATOM 724 O O . LEU A 1 94 ? 3.776 -8.163 -22.643 1.00 81.38 94 LEU A O 1
ATOM 728 N N . LYS A 1 95 ? 5.759 -7.574 -23.505 1.00 82.69 95 LYS A N 1
ATOM 729 C CA . LYS A 1 95 ? 6.198 -8.964 -23.725 1.00 82.69 95 LYS A CA 1
ATOM 730 C C . LYS A 1 95 ? 6.306 -9.705 -22.391 1.00 82.69 95 LYS A C 1
ATOM 732 O O . LYS A 1 95 ? 6.853 -9.171 -21.427 1.00 82.69 95 LYS A O 1
ATOM 737 N N . ARG A 1 96 ? 5.854 -10.961 -22.332 1.00 82.56 96 ARG A N 1
ATOM 738 C CA . ARG A 1 96 ? 5.968 -11.810 -21.133 1.00 82.56 96 ARG A CA 1
ATOM 739 C C . ARG A 1 96 ? 7.069 -12.853 -21.276 1.00 82.56 96 ARG A C 1
ATOM 741 O O . ARG A 1 96 ? 7.269 -13.427 -22.339 1.00 82.56 96 ARG A O 1
ATOM 748 N N . CYS A 1 97 ? 7.760 -13.126 -20.172 1.00 83.50 97 CYS A N 1
ATOM 749 C CA . CYS A 1 97 ? 8.628 -14.294 -20.056 1.00 83.50 97 CYS A CA 1
ATOM 750 C C . CYS A 1 97 ? 7.785 -15.579 -20.012 1.00 83.50 97 CYS A C 1
ATOM 752 O O . CYS A 1 97 ? 6.639 -15.551 -19.566 1.00 83.50 97 CYS A O 1
ATOM 754 N N . ALA A 1 98 ? 8.389 -16.727 -20.329 1.00 83.31 98 ALA A N 1
ATOM 755 C CA . ALA A 1 98 ? 7.774 -18.049 -20.171 1.00 83.31 98 ALA A CA 1
ATOM 756 C C . ALA A 1 98 ? 7.243 -18.330 -18.747 1.00 83.31 98 ALA A C 1
ATOM 758 O O . ALA A 1 98 ? 6.326 -19.120 -18.569 1.00 83.31 98 ALA A O 1
ATOM 759 N N . CYS A 1 99 ? 7.786 -17.672 -17.716 1.00 83.00 99 CYS A N 1
ATOM 760 C CA . CYS A 1 99 ? 7.294 -17.785 -16.338 1.00 83.00 99 CYS A CA 1
ATOM 761 C C . CYS A 1 99 ? 6.104 -16.864 -16.006 1.00 83.00 99 CYS A C 1
ATOM 763 O O . CYS A 1 99 ? 5.719 -16.759 -14.839 1.00 83.00 99 CYS A O 1
ATOM 765 N N . GLY A 1 100 ? 5.574 -16.154 -17.005 1.00 78.94 100 GLY A N 1
ATOM 766 C CA . GLY A 1 100 ? 4.454 -15.226 -16.892 1.00 78.94 100 GLY A CA 1
ATOM 767 C C . GLY A 1 100 ? 4.835 -13.812 -16.454 1.00 78.94 100 GLY A C 1
ATOM 768 O O . GLY A 1 100 ? 3.978 -12.939 -16.478 1.00 78.94 100 GLY A O 1
ATOM 769 N N . THR A 1 101 ? 6.083 -13.533 -16.066 1.00 82.56 101 THR A N 1
ATOM 770 C CA . THR 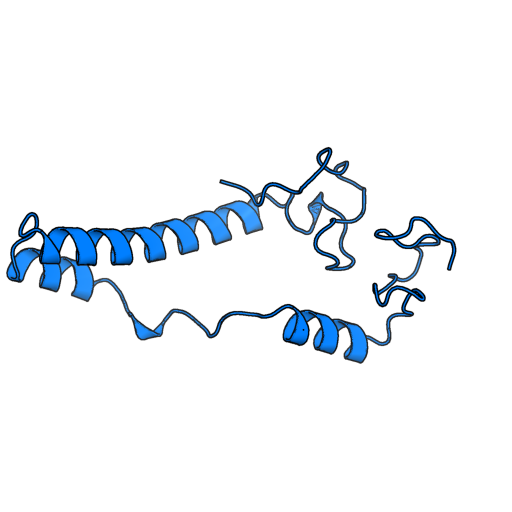A 1 101 ? 6.486 -12.182 -15.637 1.00 82.56 101 THR A CA 1
ATOM 771 C C . THR A 1 101 ? 6.573 -11.221 -16.834 1.00 82.56 101 THR A C 1
ATOM 773 O O . THR A 1 101 ? 7.281 -11.547 -17.793 1.00 82.56 101 THR A O 1
ATOM 776 N N . PRO A 1 102 ? 5.911 -10.046 -16.794 1.00 82.50 102 PRO A N 1
ATOM 777 C CA . PRO A 1 102 ? 6.039 -9.034 -17.840 1.00 82.50 102 PRO A CA 1
ATOM 778 C C . PRO A 1 102 ? 7.466 -8.475 -17.873 1.00 82.50 102 PRO A C 1
ATOM 780 O O . PRO A 1 102 ? 8.077 -8.232 -16.829 1.00 82.50 102 PRO A O 1
ATOM 783 N N . ILE A 1 103 ? 8.010 -8.303 -19.078 1.00 82.19 103 ILE A N 1
ATOM 784 C CA . ILE A 1 103 ? 9.364 -7.813 -19.320 1.00 82.19 103 ILE A CA 1
ATOM 785 C C . ILE A 1 103 ? 9.276 -6.436 -19.997 1.00 82.19 103 ILE A C 1
ATOM 787 O O . ILE A 1 103 ? 8.940 -6.368 -21.181 1.00 82.19 103 ILE A O 1
ATOM 791 N N . PRO A 1 104 ? 9.602 -5.345 -19.279 1.00 78.31 104 PRO A N 1
ATOM 792 C CA . PRO A 1 104 ? 9.602 -3.995 -19.836 1.00 78.31 104 PRO A CA 1
ATOM 793 C C . PRO A 1 104 ? 10.485 -3.861 -21.080 1.00 78.31 104 PRO A C 1
ATOM 795 O O . PRO A 1 104 ? 11.480 -4.581 -21.240 1.00 78.31 104 PRO A O 1
ATOM 798 N N . ASP A 1 105 ? 10.164 -2.907 -21.948 1.00 73.12 105 ASP A N 1
ATOM 799 C CA . ASP A 1 105 ? 11.014 -2.566 -23.088 1.00 73.12 105 ASP A CA 1
ATOM 800 C C . ASP A 1 105 ? 12.401 -2.097 -22.621 1.00 73.12 105 ASP A C 1
ATOM 802 O O . ASP A 1 105 ? 12.547 -1.421 -21.603 1.00 73.12 105 ASP A O 1
ATOM 806 N N . GLY A 1 106 ? 13.451 -2.551 -23.311 1.00 75.12 106 GLY A N 1
ATOM 807 C CA . GLY A 1 106 ? 14.849 -2.313 -22.924 1.00 75.12 106 GLY A CA 1
ATOM 808 C C . GLY A 1 106 ? 15.419 -3.230 -21.829 1.00 75.12 106 GLY A C 1
ATOM 809 O O . GLY A 1 106 ? 16.606 -3.146 -21.533 1.00 75.12 106 GLY A O 1
ATOM 810 N N . VAL A 1 107 ? 14.622 -4.125 -21.233 1.00 76.94 107 VAL A N 1
ATOM 811 C CA . VAL A 1 107 ? 15.128 -5.160 -20.311 1.00 76.94 107 VAL A CA 1
ATOM 812 C C . VAL A 1 107 ? 15.321 -6.472 -21.065 1.00 76.94 107 VAL A C 1
ATOM 814 O O . VAL A 1 107 ? 14.354 -7.000 -21.602 1.00 76.94 107 VAL A O 1
ATOM 817 N N . GLU A 1 108 ? 16.540 -7.013 -21.085 1.00 78.44 108 GLU A N 1
ATOM 818 C CA . GLU A 1 108 ? 16.867 -8.255 -21.806 1.00 78.44 108 GLU A CA 1
ATOM 819 C C . GLU A 1 108 ? 16.639 -9.528 -20.995 1.00 78.44 108 GLU A C 1
ATOM 821 O O . GLU A 1 108 ? 16.573 -10.599 -21.577 1.00 78.44 108 GLU A O 1
ATOM 826 N N . VAL A 1 109 ? 16.515 -9.449 -19.668 1.00 79.44 109 VAL A N 1
ATOM 827 C CA . VAL A 1 109 ? 16.382 -10.633 -18.808 1.00 79.44 109 VAL A CA 1
ATOM 828 C C . VAL A 1 109 ? 15.175 -10.544 -17.884 1.00 79.44 109 VAL A C 1
ATOM 830 O O . VAL A 1 109 ? 14.883 -9.513 -17.279 1.00 79.44 109 VAL A O 1
ATOM 833 N N . CYS A 1 110 ? 14.475 -11.663 -17.723 1.00 81.44 110 CYS A N 1
ATOM 834 C CA . CYS A 1 110 ? 13.381 -11.793 -16.774 1.00 81.44 110 CYS A CA 1
ATOM 835 C C . CYS A 1 110 ? 13.887 -11.614 -15.338 1.00 81.44 110 CYS A C 1
ATOM 837 O O . CYS A 1 110 ? 14.773 -12.339 -14.890 1.00 81.44 110 CYS A O 1
ATOM 839 N N . ILE A 1 111 ? 13.266 -10.723 -14.561 1.00 77.69 111 ILE A N 1
ATOM 840 C CA . ILE A 1 111 ? 13.659 -10.506 -13.161 1.00 77.69 111 ILE A CA 1
ATOM 841 C C . ILE A 1 111 ? 13.497 -11.768 -12.295 1.00 77.69 111 ILE A C 1
ATOM 843 O O . ILE A 1 111 ? 14.330 -12.013 -11.422 1.00 77.69 111 ILE A O 1
ATOM 847 N N . LYS A 1 112 ? 12.463 -12.577 -12.564 1.00 79.00 112 LYS A N 1
ATOM 848 C CA . LYS A 1 112 ? 12.105 -13.760 -11.771 1.00 79.00 112 LYS A CA 1
ATOM 849 C C . LYS A 1 112 ? 12.983 -14.965 -12.096 1.00 79.00 112 LYS A C 1
ATOM 851 O O . LYS A 1 112 ? 13.471 -15.626 -11.190 1.00 79.00 112 LYS A O 1
ATOM 856 N N . CYS A 1 113 ? 13.179 -15.252 -13.381 1.00 82.69 113 CYS A N 1
ATOM 857 C CA . CYS A 1 113 ? 13.903 -16.447 -13.824 1.00 82.69 113 CYS A CA 1
ATOM 858 C C . CYS A 1 113 ? 15.344 -16.174 -14.254 1.00 82.69 113 CYS A C 1
ATOM 860 O O . CYS A 1 113 ? 16.065 -17.127 -14.526 1.00 82.69 113 CYS A O 1
ATOM 862 N N . LYS A 1 114 ? 15.747 -14.901 -14.357 1.00 79.94 114 LYS A N 1
ATOM 863 C CA . LYS A 1 114 ? 17.063 -14.460 -14.852 1.00 79.94 114 LYS A CA 1
ATOM 864 C C . LYS A 1 114 ? 17.419 -15.004 -16.247 1.00 79.94 114 LYS A C 1
ATOM 866 O O . LYS A 1 114 ? 18.586 -15.048 -16.612 1.00 79.94 114 LYS A O 1
ATOM 871 N N . ARG A 1 115 ? 16.412 -15.410 -17.031 1.00 76.25 115 ARG A N 1
ATOM 872 C CA . ARG A 1 115 ? 16.542 -15.892 -18.419 1.00 76.25 115 ARG A CA 1
ATOM 873 C C . ARG A 1 115 ? 16.374 -14.737 -19.404 1.00 76.25 115 AR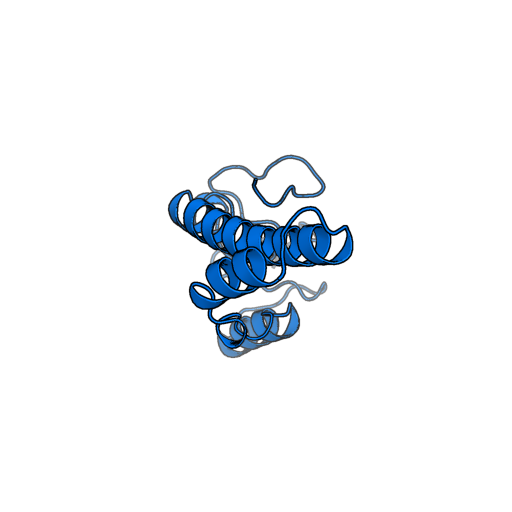G A C 1
ATOM 875 O O . ARG A 1 115 ? 15.616 -13.816 -19.099 1.00 76.25 115 ARG A O 1
ATOM 882 N N . GLY A 1 116 ? 17.053 -14.815 -20.548 1.00 69.62 116 GLY A N 1
ATOM 883 C CA . GLY A 1 116 ? 16.941 -13.850 -21.647 1.00 69.62 116 GLY A CA 1
ATOM 884 C C . GLY A 1 116 ? 15.523 -13.726 -22.219 1.00 69.62 116 GLY A C 1
ATOM 885 O O . GLY A 1 116 ? 14.699 -14.627 -22.032 1.00 69.62 116 GLY A O 1
ATOM 886 N N . LYS A 1 117 ? 15.261 -12.578 -22.850 1.00 58.72 117 LYS A N 1
ATOM 887 C CA . LYS A 1 117 ? 14.071 -12.237 -23.636 1.00 58.72 117 LYS A CA 1
ATOM 888 C C . LYS A 1 117 ? 13.915 -13.139 -24.850 1.00 58.72 117 LYS A C 1
ATOM 890 O O . LYS A 1 117 ? 14.949 -13.499 -25.449 1.00 58.72 117 LYS A O 1
#

pLDDT: mean 82.87, std 10.87, range [41.66, 97.62]

Foldseek 3Di:
DFDDDPDPDDDQQCADPVLLLDGCCVPRVPVVVVVVVVVVVVLVVVLVVLVVCVVVVVDDPVRSVVVCVVDDPVPPPDDDDPVNSLVVLVVVVFDADPVRRGHDPPGQADPVPRDGD